Protein AF-A0A8J4WTQ1-F1 (afdb_monomer_lite)

Radius of gyration: 28.24 Å; chains: 1; bounding box: 59×20×65 Å

pLDDT: mean 92.75, std 6.16, range [65.62, 98.06]

Secondary structure (DSSP, 8-state):
---EEEEEE--B-TTT--BSSPPEEEEEEPPP-S-SPP--SSSS------TT---

Structure (mmCIF, N/CA/C/O backbone):
data_AF-A0A8J4WTQ1-F1
#
_entry.id   AF-A0A8J4WTQ1-F1
#
loop_
_atom_site.group_PDB
_atom_site.id
_atom_site.t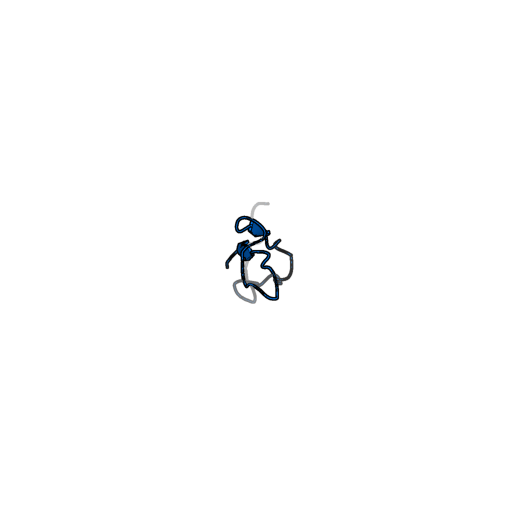ype_symbol
_atom_site.label_atom_id
_atom_site.label_alt_id
_atom_site.label_comp_id
_atom_site.label_asym_id
_atom_site.label_entity_id
_atom_site.label_seq_id
_atom_site.pdbx_PDB_ins_code
_atom_site.Cartn_x
_atom_site.Cartn_y
_atom_site.Cartn_z
_atom_site.occupancy
_atom_site.B_iso_or_equiv
_atom_site.auth_seq_id
_atom_site.auth_comp_id
_atom_site.auth_asym_id
_atom_site.auth_atom_id
_atom_site.pdbx_PDB_model_num
ATOM 1 N N . MET A 1 1 ? -1.673 5.673 -7.494 1.00 65.62 1 MET A N 1
ATOM 2 C CA . MET A 1 1 ? -1.941 4.518 -6.606 1.00 65.62 1 MET A CA 1
ATOM 3 C C . MET A 1 1 ? -2.030 5.024 -5.176 1.00 65.62 1 MET A C 1
ATOM 5 O O . MET A 1 1 ? -1.541 6.116 -4.915 1.00 65.62 1 MET A O 1
ATOM 9 N N . LYS A 1 2 ? -2.713 4.317 -4.272 1.00 72.88 2 LYS A N 1
ATOM 10 C CA . LYS A 1 2 ? -2.842 4.766 -2.880 1.00 72.88 2 LYS A CA 1
ATOM 11 C C . LYS A 1 2 ? -1.751 4.093 -2.044 1.00 72.88 2 LYS A C 1
ATOM 13 O O . LYS A 1 2 ? -1.832 2.899 -1.792 1.00 72.88 2 LYS A O 1
ATOM 18 N N . GLU A 1 3 ? -0.745 4.861 -1.634 1.00 90.06 3 GLU A N 1
ATOM 19 C CA . GLU A 1 3 ? 0.442 4.377 -0.898 1.00 90.06 3 GLU A CA 1
ATOM 20 C C . GLU A 1 3 ? 0.152 4.035 0.572 1.00 90.06 3 GLU A C 1
ATOM 22 O O . GLU A 1 3 ? 0.967 3.431 1.268 1.00 90.06 3 GLU A O 1
ATOM 27 N N . GLN A 1 4 ? -1.028 4.415 1.068 1.00 94.81 4 GLN A N 1
ATOM 28 C CA . GLN A 1 4 ? -1.443 4.102 2.426 1.00 94.81 4 GLN A CA 1
ATOM 29 C C . GLN A 1 4 ? -2.959 4.016 2.593 1.00 94.81 4 GLN A C 1
ATOM 31 O O . GLN A 1 4 ? -3.741 4.703 1.923 1.00 94.81 4 GLN A O 1
ATOM 36 N N . TYR A 1 5 ? -3.363 3.226 3.581 1.00 95.62 5 TYR A N 1
ATOM 37 C CA . TYR A 1 5 ? -4.738 3.110 4.042 1.00 95.62 5 TYR A CA 1
ATOM 38 C C . TYR A 1 5 ? -4.830 3.495 5.514 1.00 95.62 5 TYR A C 1
ATOM 40 O O . TYR A 1 5 ? -3.946 3.191 6.313 1.00 95.62 5 TYR A O 1
ATOM 48 N N . VAL A 1 6 ? -5.923 4.167 5.869 1.00 96.12 6 VAL A N 1
ATOM 49 C CA . VAL A 1 6 ? -6.262 4.463 7.261 1.00 96.12 6 VAL A CA 1
ATOM 50 C C . VAL A 1 6 ? -7.419 3.560 7.648 1.00 96.12 6 VAL A C 1
ATOM 52 O O . VAL A 1 6 ? -8.487 3.641 7.042 1.00 96.12 6 VAL A O 1
ATOM 55 N N . LEU A 1 7 ? -7.199 2.708 8.643 1.00 96.94 7 LEU A N 1
ATOM 56 C CA . LEU A 1 7 ? -8.222 1.842 9.218 1.00 96.94 7 LEU A CA 1
ATOM 57 C C . LEU A 1 7 ? -8.653 2.395 10.576 1.00 96.94 7 LEU A C 1
ATOM 59 O O . LEU A 1 7 ? -7.838 2.945 11.323 1.00 96.94 7 LEU A O 1
ATOM 63 N N . ARG A 1 8 ? -9.942 2.248 10.882 1.00 97.25 8 ARG A N 1
ATOM 64 C CA . ARG A 1 8 ? -10.554 2.631 12.157 1.00 97.25 8 ARG A CA 1
ATOM 65 C C . ARG A 1 8 ? -11.130 1.374 12.797 1.00 97.25 8 ARG A C 1
ATOM 67 O O . ARG A 1 8 ? -11.831 0.630 12.113 1.00 97.25 8 ARG A O 1
ATOM 74 N N . ALA A 1 9 ? -10.818 1.121 14.063 1.00 96.38 9 ALA A N 1
ATOM 75 C CA . ALA A 1 9 ? -11.348 -0.029 14.792 1.00 96.38 9 ALA A CA 1
ATOM 76 C C . ALA A 1 9 ? -11.766 0.366 16.208 1.00 96.38 9 ALA A C 1
ATOM 78 O O . ALA A 1 9 ? -11.179 1.266 16.802 1.00 96.38 9 ALA A O 1
ATOM 79 N N . GLN A 1 10 ? -12.766 -0.322 16.754 1.00 97.44 10 GLN A N 1
ATOM 80 C CA . GLN A 1 10 ? -13.244 -0.099 18.113 1.00 97.44 10 GLN A CA 1
ATOM 81 C C . GLN A 1 10 ? -13.600 -1.430 18.770 1.00 97.44 10 GLN A C 1
ATOM 83 O O . GLN A 1 10 ? -14.408 -2.194 18.233 1.00 97.44 10 GLN A O 1
ATOM 88 N N . ALA A 1 11 ? -13.030 -1.698 19.946 1.00 96.88 11 ALA A N 1
ATOM 89 C CA . ALA A 1 11 ? -13.457 -2.831 20.752 1.00 96.88 11 ALA A CA 1
ATOM 90 C C . ALA A 1 11 ? -14.817 -2.537 21.405 1.00 96.88 11 ALA A C 1
ATOM 92 O O . ALA A 1 11 ? -15.014 -1.507 22.055 1.00 96.88 11 ALA A O 1
ATOM 93 N N . THR A 1 12 ? -15.766 -3.460 21.246 1.00 97.31 12 THR A N 1
ATOM 94 C CA . THR A 1 12 ? -17.114 -3.355 21.816 1.00 97.31 12 THR A CA 1
ATOM 95 C C . THR A 1 12 ? -17.452 -4.584 22.651 1.00 97.31 12 THR A C 1
ATOM 97 O O . THR A 1 12 ? -17.033 -5.707 22.366 1.00 97.31 12 THR A O 1
ATOM 100 N N . HIS A 1 13 ? -18.218 -4.377 23.718 1.00 98.06 13 HIS A N 1
ATOM 101 C CA . HIS A 1 13 ? -18.701 -5.452 24.566 1.00 98.06 13 HIS A CA 1
ATOM 102 C C . HIS A 1 13 ? -19.786 -6.252 23.835 1.00 98.06 13 HIS A C 1
ATOM 104 O O . HIS A 1 13 ? -20.850 -5.719 23.520 1.00 98.06 13 HIS A O 1
ATOM 110 N N . ARG A 1 14 ? -19.562 -7.554 23.629 1.00 96.12 14 ARG A N 1
ATOM 111 C CA . ARG A 1 14 ? -20.414 -8.409 22.782 1.00 96.12 14 ARG A CA 1
ATOM 112 C C . ARG A 1 14 ? -21.908 -8.381 23.129 1.00 96.12 14 ARG A C 1
ATOM 114 O O . ARG A 1 14 ? -22.730 -8.423 22.224 1.00 96.12 14 ARG A O 1
ATOM 121 N N . LEU A 1 15 ? -22.265 -8.349 24.415 1.00 97.94 15 LEU A N 1
ATOM 122 C CA . LEU A 1 15 ? -23.671 -8.429 24.846 1.00 97.94 15 LEU A CA 1
ATOM 123 C C . LEU A 1 15 ? -24.360 -7.066 24.954 1.00 97.94 15 LEU A C 1
ATOM 125 O O . LEU A 1 15 ? -25.579 -6.995 24.884 1.00 97.94 15 LEU A O 1
ATOM 129 N N . THR A 1 16 ? -23.599 -5.990 25.172 1.00 97.19 16 THR A N 1
ATOM 130 C CA . THR A 1 16 ? -24.167 -4.656 25.458 1.00 97.19 16 THR A CA 1
ATOM 131 C C . THR A 1 16 ? -23.900 -3.654 24.341 1.00 97.19 16 THR A C 1
ATOM 133 O O . THR A 1 16 ? -24.435 -2.551 24.383 1.00 97.19 16 THR A O 1
ATOM 136 N N . GLY A 1 17 ? -23.042 -3.999 23.375 1.00 96.31 17 GLY A N 1
ATOM 137 C CA . GLY A 1 17 ? -22.609 -3.133 22.277 1.00 96.31 17 GLY A CA 1
ATOM 138 C C . GLY A 1 17 ? -21.777 -1.925 22.713 1.00 96.31 17 GLY A C 1
ATOM 139 O O . GLY A 1 17 ? -21.353 -1.140 21.871 1.00 96.31 17 GLY A O 1
ATOM 140 N N . ARG A 1 18 ? -21.537 -1.747 24.019 1.00 97.44 18 ARG A N 1
ATOM 141 C CA . ARG A 1 18 ? -20.822 -0.581 24.541 1.00 97.44 18 ARG A CA 1
ATOM 142 C C . ARG A 1 18 ? -19.361 -0.624 24.120 1.00 97.44 18 ARG A C 1
ATOM 144 O O . ARG A 1 18 ? -18.722 -1.669 24.228 1.00 97.44 18 ARG A O 1
ATOM 151 N N . ALA A 1 19 ? -18.838 0.519 23.691 1.00 97.00 19 ALA A N 1
ATOM 152 C CA . ALA A 1 19 ? -17.414 0.689 23.453 1.00 97.00 19 ALA A CA 1
ATOM 153 C C . ALA A 1 19 ? -16.636 0.425 24.748 1.00 97.00 19 ALA A C 1
ATOM 155 O O . ALA A 1 19 ? -16.959 0.987 25.796 1.00 97.00 19 ALA A O 1
ATOM 156 N N . LEU A 1 20 ? -15.638 -0.450 24.666 1.00 96.94 20 LEU A N 1
ATOM 157 C CA . LEU A 1 20 ? -14.723 -0.730 25.774 1.00 96.94 20 LEU A CA 1
ATOM 158 C C . LEU A 1 20 ? -13.587 0.297 25.826 1.00 96.94 20 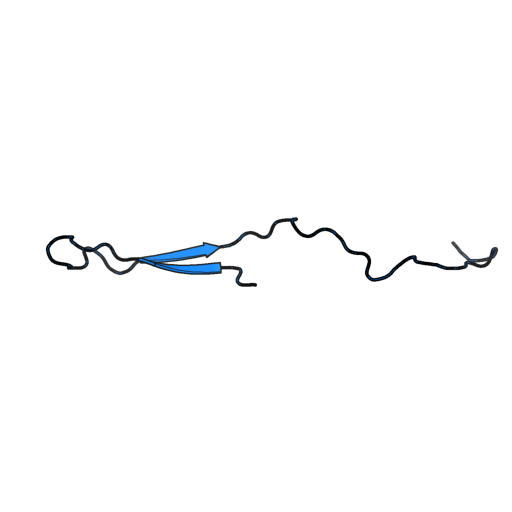LEU A C 1
ATOM 160 O O . LEU A 1 20 ? -12.981 0.500 26.871 1.00 96.94 20 LEU A O 1
ATOM 164 N N . GLU A 1 21 ? -13.338 0.961 24.700 1.00 95.06 21 GLU A N 1
ATOM 165 C CA . GLU A 1 21 ? -12.277 1.938 24.506 1.00 95.06 21 GLU A CA 1
ATOM 166 C C . GLU A 1 21 ? -12.657 2.956 23.411 1.00 95.06 21 GLU A C 1
ATOM 168 O O . GLU A 1 21 ? -13.587 2.723 22.620 1.00 95.06 21 GLU A O 1
ATOM 173 N N . PRO A 1 22 ? -11.948 4.096 23.337 1.00 96.06 22 PRO A N 1
ATOM 174 C CA . PRO A 1 22 ? -12.020 4.988 22.189 1.00 96.06 22 PRO A CA 1
ATOM 175 C C . PRO A 1 22 ? -11.624 4.276 20.892 1.00 96.06 22 PRO A C 1
ATOM 177 O O . PRO A 1 22 ? -10.850 3.324 20.886 1.00 96.06 22 PRO A O 1
ATOM 180 N N . GLU A 1 23 ? -12.134 4.767 19.770 1.00 97.25 23 GLU A N 1
ATOM 181 C CA . GLU A 1 23 ? -11.761 4.238 18.464 1.00 97.25 23 GLU A CA 1
ATOM 182 C C . GLU A 1 23 ? -10.261 4.441 18.181 1.00 97.25 23 GLU A C 1
ATOM 184 O O . GLU A 1 23 ? -9.711 5.533 18.347 1.00 97.25 23 GLU A O 1
ATOM 189 N N . SER A 1 24 ? -9.615 3.382 17.704 1.00 96.75 24 SER A N 1
ATOM 190 C CA . SER A 1 24 ? -8.207 3.355 17.328 1.00 96.75 24 SER A CA 1
ATOM 191 C C . SER A 1 24 ? -8.017 3.579 15.829 1.00 96.75 24 SER A C 1
ATOM 193 O O . SER A 1 24 ? -8.798 3.104 14.999 1.00 96.75 24 SER A O 1
ATOM 195 N N . ARG A 1 25 ? -6.932 4.277 15.472 1.00 97.38 25 ARG A N 1
ATOM 196 C CA . ARG A 1 25 ? -6.526 4.536 14.084 1.00 97.38 25 ARG A CA 1
ATOM 197 C C . ARG A 1 25 ? -5.245 3.787 13.744 1.00 97.38 25 ARG A C 1
ATOM 199 O O . ARG A 1 25 ? -4.230 3.972 14.408 1.00 97.38 25 ARG A O 1
ATOM 206 N N . PHE A 1 26 ? -5.273 3.040 12.647 1.00 96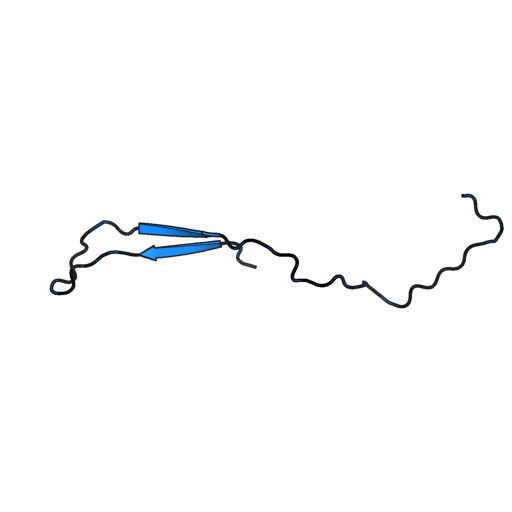.44 26 PHE A N 1
ATOM 207 C CA . PHE A 1 26 ? -4.121 2.311 12.118 1.00 96.44 26 PHE A CA 1
ATOM 208 C C . PHE A 1 26 ? -3.754 2.857 10.742 1.00 96.44 26 PHE A C 1
ATOM 210 O O . PHE A 1 26 ? -4.626 3.067 9.897 1.00 96.44 26 PHE A O 1
ATOM 217 N N . ILE A 1 27 ? -2.462 3.090 10.518 1.00 96.00 27 ILE A N 1
ATOM 218 C CA . ILE A 1 27 ? -1.931 3.524 9.224 1.00 96.00 27 ILE A CA 1
ATOM 219 C C . ILE A 1 27 ? -1.209 2.333 8.607 1.00 96.00 27 ILE A C 1
ATOM 221 O O . ILE 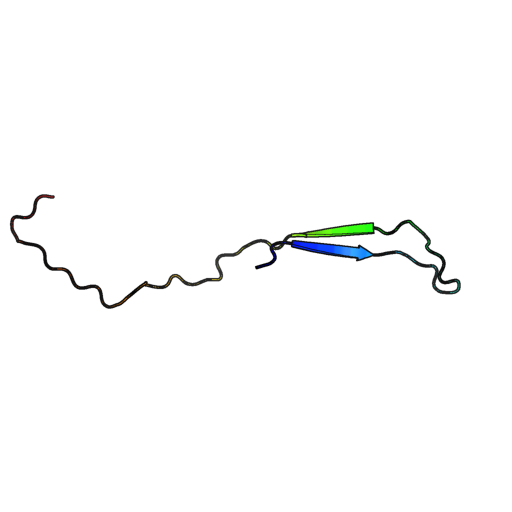A 1 27 ? -0.155 1.923 9.088 1.00 96.00 27 ILE A O 1
ATOM 225 N N . VAL A 1 28 ? -1.782 1.786 7.540 1.00 96.25 28 VAL A N 1
ATOM 226 C CA . VAL A 1 28 ? -1.168 0.716 6.754 1.00 96.25 28 VAL A CA 1
ATOM 227 C C . VAL A 1 28 ? -0.427 1.366 5.597 1.00 96.25 28 VAL A C 1
ATOM 229 O O . VAL A 1 28 ? -1.059 1.965 4.728 1.00 96.25 28 VAL A O 1
ATOM 232 N N . LYS A 1 29 ? 0.903 1.271 5.602 1.00 94.62 29 LYS A N 1
ATOM 233 C CA . LYS A 1 29 ? 1.760 1.752 4.513 1.00 94.62 29 LYS A CA 1
ATOM 234 C C . LYS A 1 29 ? 2.034 0.607 3.549 1.00 94.62 29 LYS A C 1
ATOM 236 O O . LYS A 1 29 ? 2.399 -0.480 3.991 1.00 94.62 29 LYS A O 1
ATOM 241 N N . ILE A 1 30 ? 1.864 0.859 2.260 1.00 94.12 30 ILE A N 1
ATOM 242 C CA . ILE A 1 30 ? 2.219 -0.091 1.208 1.00 94.12 30 ILE A CA 1
ATOM 243 C C . ILE A 1 30 ? 3.642 0.239 0.768 1.00 94.12 30 ILE A C 1
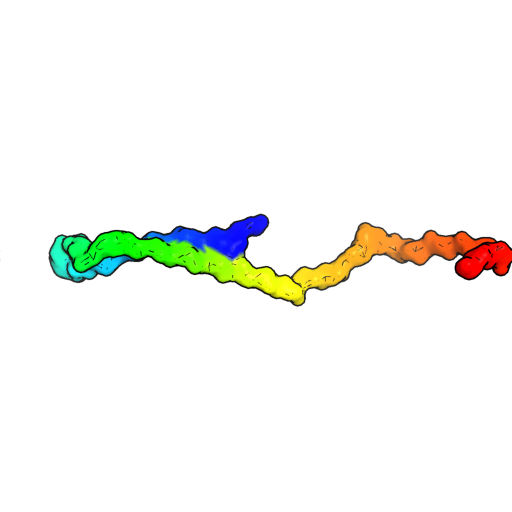ATOM 245 O O . ILE A 1 30 ? 3.927 1.386 0.434 1.00 94.12 30 ILE A O 1
ATOM 249 N N . GLN A 1 31 ? 4.538 -0.744 0.835 1.0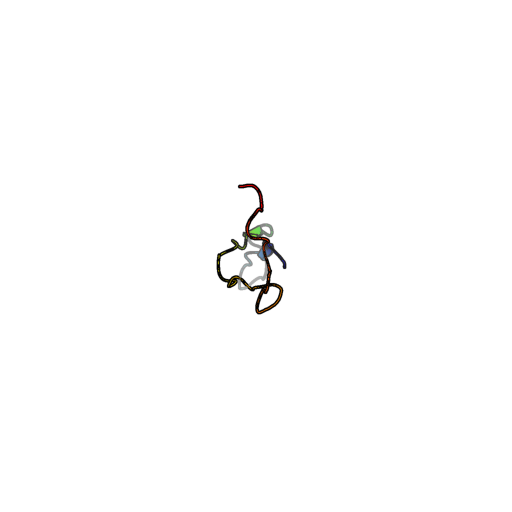0 92.56 31 GLN A N 1
ATOM 250 C CA . GLN A 1 31 ? 5.893 -0.584 0.318 1.00 92.56 31 GLN A CA 1
ATOM 251 C C . GLN A 1 31 ? 5.896 -0.905 -1.167 1.00 92.56 31 GLN A C 1
ATOM 253 O O . GLN A 1 31 ? 5.324 -1.914 -1.580 1.00 92.56 31 GLN A O 1
ATOM 258 N N . ASP A 1 32 ? 6.534 -0.033 -1.936 1.00 90.75 32 ASP A N 1
ATOM 259 C CA . ASP A 1 32 ? 6.800 -0.288 -3.340 1.00 90.75 32 ASP A CA 1
ATOM 260 C C . ASP A 1 32 ? 7.829 -1.415 -3.480 1.00 90.75 32 ASP A C 1
ATOM 262 O O . ASP A 1 32 ? 8.740 -1.550 -2.653 1.00 90.75 32 ASP A O 1
ATOM 266 N N . ILE A 1 33 ? 7.670 -2.230 -4.515 1.00 92.94 33 ILE A N 1
ATOM 267 C CA . ILE A 1 33 ? 8.597 -3.310 -4.844 1.00 92.94 33 ILE A CA 1
ATOM 268 C C . ILE A 1 33 ? 8.933 -3.239 -6.328 1.00 92.94 33 ILE A C 1
ATOM 270 O O . ILE A 1 33 ? 8.202 -2.666 -7.125 1.00 92.94 33 ILE A O 1
ATOM 274 N N . ASN A 1 34 ? 10.042 -3.857 -6.717 1.00 92.38 34 ASN A N 1
ATOM 275 C CA . ASN A 1 34 ? 10.424 -3.936 -8.121 1.00 92.38 34 ASN A CA 1
ATOM 276 C C . ASN A 1 34 ? 9.628 -5.038 -8.853 1.00 92.38 34 ASN A C 1
ATOM 278 O O . ASN A 1 34 ? 10.196 -6.067 -9.219 1.00 92.38 34 ASN A O 1
ATOM 282 N N . ASP A 1 35 ? 8.313 -4.860 -8.994 1.00 94.12 35 ASP A N 1
ATOM 283 C CA . ASP A 1 35 ? 7.401 -5.779 -9.698 1.00 94.12 35 ASP A CA 1
ATOM 284 C C . ASP A 1 35 ? 7.102 -5.363 -11.147 1.00 94.12 35 ASP A C 1
ATOM 286 O O . ASP A 1 35 ? 6.575 -6.157 -11.928 1.00 94.12 35 ASP A O 1
ATOM 290 N N . ASN A 1 36 ? 7.468 -4.141 -11.527 1.00 92.31 36 ASN A N 1
ATOM 291 C CA . ASN A 1 36 ? 7.304 -3.637 -12.880 1.00 92.31 36 ASN A CA 1
ATOM 292 C C . ASN A 1 36 ? 8.546 -3.947 -13.719 1.00 92.31 36 ASN A C 1
ATOM 294 O O . ASN A 1 36 ? 9.647 -3.479 -13.437 1.00 92.31 36 ASN A O 1
ATOM 298 N N . GLU A 1 37 ? 8.364 -4.718 -14.789 1.00 95.38 37 GLU A N 1
ATOM 299 C CA . GLU A 1 37 ? 9.426 -4.954 -15.764 1.00 95.38 37 GLU A CA 1
ATOM 300 C C . GLU A 1 37 ? 9.801 -3.658 -16.510 1.00 95.38 37 GLU A C 1
ATOM 302 O O . GLU A 1 37 ? 8.929 -2.822 -16.790 1.00 95.38 37 GLU A O 1
ATOM 307 N N . PRO A 1 38 ? 11.081 -3.475 -16.880 1.00 94.88 38 PRO A N 1
ATOM 308 C CA . PRO A 1 38 ? 11.469 -2.379 -17.752 1.00 94.88 38 PRO A CA 1
ATOM 309 C C . PRO A 1 38 ? 10.827 -2.553 -19.131 1.00 94.88 38 PRO A C 1
ATOM 311 O O . PRO A 1 38 ? 10.753 -3.656 -19.672 1.00 94.88 38 PRO A O 1
ATOM 314 N N . LYS A 1 39 ? 10.405 -1.438 -19.728 1.00 92.44 39 LYS A N 1
ATOM 315 C CA . LYS A 1 39 ? 9.838 -1.405 -21.078 1.00 92.44 39 LYS A CA 1
ATOM 316 C C . LYS A 1 39 ? 10.639 -0.438 -21.929 1.00 92.44 39 LYS A C 1
ATOM 318 O O . LYS A 1 39 ? 10.871 0.700 -21.525 1.00 92.44 39 LYS A O 1
ATOM 323 N N . PHE A 1 40 ? 11.054 -0.895 -23.105 1.00 93.31 40 PHE A N 1
ATOM 324 C CA . PHE A 1 40 ? 11.548 0.012 -24.131 1.00 93.31 40 PHE A CA 1
ATOM 325 C C . PHE A 1 40 ? 10.403 0.930 -24.562 1.00 93.31 40 PHE A C 1
ATOM 327 O O . PHE A 1 40 ? 9.256 0.489 -24.648 1.00 93.31 40 PHE A O 1
ATOM 334 N N . LEU A 1 41 ? 10.712 2.206 -24.792 1.00 92.31 41 LEU A N 1
ATOM 335 C CA . LEU A 1 41 ? 9.709 3.179 -25.230 1.00 92.31 41 LEU A CA 1
ATOM 336 C C . LEU A 1 41 ? 9.242 2.868 -26.657 1.00 92.31 41 LEU A C 1
ATOM 338 O O . LEU A 1 41 ? 8.057 2.975 -26.950 1.00 92.31 41 LEU A O 1
ATOM 342 N N . ASP A 1 42 ? 10.176 2.415 -27.496 1.00 90.25 42 ASP A N 1
ATOM 343 C CA . ASP A 1 42 ? 9.989 2.117 -28.912 1.00 90.25 42 ASP A CA 1
ATOM 344 C C . ASP A 1 42 ? 10.797 0.868 -29.305 1.00 90.25 42 ASP A C 1
ATOM 346 O O . ASP A 1 42 ? 11.546 0.305 -28.500 1.00 90.25 42 ASP A O 1
ATOM 350 N N . GLY A 1 43 ? 10.710 0.447 -30.569 1.00 80.06 43 GLY A N 1
ATOM 351 C CA . GLY A 1 43 ? 11.646 -0.538 -31.099 1.00 80.06 43 GLY A CA 1
ATOM 352 C C . GLY A 1 43 ? 11.555 -0.766 -32.608 1.00 80.06 43 GLY A C 1
ATOM 353 O O . GLY A 1 43 ? 10.599 -0.324 -33.244 1.00 80.06 43 GLY A O 1
ATOM 354 N N . PRO A 1 44 ? 12.517 -1.520 -33.171 1.00 87.81 44 PRO A N 1
ATOM 355 C CA . PRO A 1 44 ? 13.919 -1.574 -32.747 1.00 87.81 44 PRO A CA 1
ATOM 356 C C . PRO A 1 44 ? 14.600 -0.213 -32.964 1.00 87.81 44 PRO A C 1
ATOM 358 O O . PRO A 1 44 ? 14.303 0.495 -33.923 1.00 87.81 44 PRO A O 1
ATOM 361 N N . TYR A 1 45 ? 15.544 0.150 -32.097 1.00 91.69 45 TYR A N 1
ATOM 362 C CA . TYR A 1 45 ? 16.319 1.374 -32.291 1.00 91.69 45 TYR A CA 1
ATOM 363 C C . TYR A 1 45 ? 17.331 1.182 -33.429 1.00 91.69 45 TYR A C 1
ATOM 365 O O . TYR A 1 45 ? 18.159 0.272 -33.383 1.00 91.69 45 TYR A O 1
ATOM 373 N N . GLN A 1 46 ? 17.275 2.049 -34.442 1.00 92.12 46 GLN A N 1
ATOM 374 C CA . GLN A 1 46 ? 18.290 2.156 -35.490 1.00 92.12 46 GLN A CA 1
ATOM 375 C C . GLN A 1 46 ? 18.935 3.536 -35.445 1.00 92.12 46 GLN A C 1
ATOM 377 O O . GLN A 1 46 ? 18.251 4.556 -35.393 1.00 92.12 46 GLN A O 1
ATOM 382 N N . ALA A 1 47 ? 20.262 3.552 -35.497 1.00 90.56 47 ALA A N 1
ATOM 383 C CA . ALA A 1 47 ? 21.058 4.758 -35.634 1.00 90.56 47 ALA A CA 1
ATOM 384 C C . ALA A 1 47 ? 22.230 4.481 -36.580 1.00 90.56 47 ALA A C 1
ATOM 386 O O . ALA A 1 47 ? 22.732 3.359 -36.651 1.00 90.56 47 ALA A O 1
ATOM 387 N N . THR A 1 48 ? 22.672 5.510 -37.297 1.00 91.44 48 THR A N 1
ATOM 388 C CA . THR A 1 48 ? 23.852 5.469 -38.168 1.00 91.44 48 THR A CA 1
ATOM 389 C C . THR A 1 48 ? 24.870 6.486 -37.681 1.00 91.44 48 THR A C 1
ATOM 391 O O . THR A 1 48 ? 24.499 7.620 -37.378 1.00 91.44 48 THR A O 1
ATOM 394 N N . VAL A 1 49 ? 26.144 6.100 -37.645 1.00 91.81 49 VAL A N 1
ATOM 395 C CA . VAL A 1 49 ? 27.245 6.959 -37.195 1.00 91.81 49 VAL A CA 1
ATOM 396 C C . VAL A 1 49 ? 28.288 7.064 -38.313 1.00 91.81 49 VAL A C 1
ATOM 398 O O . VAL A 1 49 ? 28.690 6.026 -38.843 1.00 91.81 49 VAL A O 1
ATOM 401 N N . PRO A 1 50 ? 28.712 8.279 -38.708 1.00 93.81 50 PRO A N 1
ATOM 402 C CA . PRO A 1 50 ? 29.833 8.469 -39.625 1.00 93.81 50 PRO A CA 1
ATOM 403 C C . PRO A 1 50 ? 31.140 7.873 -39.092 1.00 93.81 50 PRO A C 1
ATOM 405 O O . PRO A 1 50 ? 31.426 7.938 -37.901 1.00 93.81 50 PRO A O 1
ATOM 408 N N . GLU A 1 51 ? 31.984 7.360 -39.986 1.00 91.75 51 GLU A N 1
ATOM 409 C CA . GLU A 1 51 ? 33.259 6.734 -39.598 1.00 91.75 51 GLU A CA 1
ATOM 410 C C . GLU A 1 51 ? 34.230 7.700 -38.888 1.00 91.75 51 GLU A C 1
ATOM 412 O O . GLU A 1 51 ? 35.018 7.276 -38.051 1.00 91.75 51 GLU A O 1
ATOM 417 N N . MET A 1 52 ? 34.138 9.004 -39.181 1.00 92.44 52 MET A N 1
ATOM 418 C CA . MET A 1 52 ? 34.980 10.067 -38.609 1.00 92.44 52 MET A CA 1
ATOM 419 C C . MET A 1 52 ? 34.321 10.787 -37.423 1.00 92.44 52 MET A C 1
ATOM 421 O O . MET A 1 52 ? 34.655 11.937 -37.124 1.00 92.44 52 MET A O 1
ATOM 425 N N . SER A 1 53 ? 33.343 10.159 -36.771 1.00 86.94 53 SER A N 1
ATOM 426 C CA . SER A 1 53 ? 32.733 10.741 -35.580 1.00 86.94 53 SER A CA 1
ATOM 427 C C . SER A 1 53 ? 33.739 10.823 -34.422 1.00 86.94 53 SER A C 1
ATOM 429 O O . SER A 1 53 ? 34.495 9.877 -34.198 1.00 86.94 53 SER A O 1
ATOM 431 N N . PRO A 1 54 ? 33.765 11.946 -33.681 1.00 85.38 54 PRO A N 1
ATOM 432 C CA . PRO A 1 54 ? 34.574 12.062 -32.472 1.00 85.38 54 PRO A CA 1
ATOM 433 C C . PRO A 1 54 ? 34.106 11.065 -31.397 1.00 85.38 54 PRO A C 1
ATOM 435 O O . PRO A 1 54 ? 32.931 10.694 -31.371 1.00 85.38 54 PRO A O 1
ATOM 438 N N . VAL A 1 55 ? 35.038 10.658 -30.525 1.00 77.50 55 VAL A N 1
ATOM 439 C CA . VAL A 1 55 ? 34.802 9.801 -29.344 1.00 77.50 55 VAL A CA 1
ATOM 440 C C . VAL A 1 55 ? 34.346 10.638 -28.157 1.00 77.50 55 VAL A C 1
ATOM 442 O O . VAL A 1 55 ? 34.929 11.731 -27.967 1.00 77.50 55 VAL A O 1
#

Foldseek 3Di:
DDQKDKDKDFDADPPPRHTPDPIDIDIGGHDDDPPDDDDDPDDDDDDDDDPPDDD

Organism: Clarias magur (NCBI:txid1594786)

InterPro domains:
  IPR002126 Cadherin-like [PR00205] (19-38)
  IPR002126 Cadherin-like [PR00205] (38-51)
  IPR002126 Cadherin-like [PS50268] (2-40)
  IPR020894 Cadherin conserved site [PS00232] (28-38)
  IPR039808 Cadherin [PTHR24027] (2-55)

Sequence (55 aa):
MKEQYVLRAQATHRLTGRALEPESRFIVKIQDINDNEPKFLDGPYQATVPEMSPV